Protein AF-A0A1I2A0Z8-F1 (afdb_monomer_lite)

Secondary structure (DSSP, 8-state):
----TTTTS-HHHHHHHHHS-----EEEEEEEEE-TT--GGGGGG---HHHHHHHHHHHHHHTTEEEEEEEEEES--SSS-----

Radius of gyration: 24.17 Å; chains: 1; bounding box: 63×30×55 Å

Sequence (85 aa):
MARTKNRHRSQSEIGTEVANGTEKIYIAGIYTRLSQERKEDYRDKSNSLEMQEELCIKEATEKDIKVFRVYKDYEYSGTNLAEVR

pLDDT: mean 71.87, std 15.16, range [37.97, 93.81]

Structure (mmCIF, N/CA/C/O backbone):
data_AF-A0A1I2A0Z8-F1
#
_entry.id   AF-A0A1I2A0Z8-F1
#
loop_
_atom_site.group_PDB
_atom_site.id
_atom_site.type_symbol
_atom_site.label_atom_id
_atom_site.label_alt_id
_atom_site.label_comp_id
_atom_site.label_asym_id
_atom_site.label_entity_id
_atom_site.label_seq_id
_atom_site.pdbx_PDB_ins_code
_atom_site.Cartn_x
_atom_site.Cartn_y
_atom_site.Cartn_z
_atom_site.occupancy
_atom_site.B_iso_or_equiv
_atom_site.auth_seq_id
_atom_site.auth_comp_id
_atom_site.auth_asym_id
_atom_site.auth_atom_id
_atom_site.pdbx_PDB_model_num
ATOM 1 N N . MET A 1 1 ? -45.748 -20.371 33.350 1.00 46.34 1 MET A N 1
ATOM 2 C CA . MET A 1 1 ? -45.196 -19.167 32.686 1.00 46.34 1 MET A CA 1
ATOM 3 C C . MET A 1 1 ? -43.754 -19.441 32.287 1.00 46.34 1 MET A C 1
ATOM 5 O O . MET A 1 1 ? -42.946 -19.719 33.166 1.00 46.34 1 MET A O 1
ATOM 9 N N . ALA A 1 2 ? -43.445 -19.424 30.989 1.00 54.16 2 ALA A N 1
ATOM 10 C CA . ALA A 1 2 ? -42.085 -19.637 30.498 1.00 54.16 2 ALA A CA 1
ATOM 11 C C . ALA A 1 2 ? -41.190 -18.458 30.915 1.00 54.16 2 ALA A C 1
ATOM 13 O O . ALA A 1 2 ? -41.475 -17.306 30.589 1.00 54.16 2 ALA A O 1
ATOM 14 N N . ARG A 1 3 ? -40.129 -18.737 31.678 1.00 60.75 3 ARG A N 1
ATOM 15 C CA . ARG A 1 3 ? -39.120 -17.738 32.048 1.00 60.75 3 ARG A CA 1
ATOM 16 C C . ARG A 1 3 ? -38.160 -17.567 30.871 1.00 60.75 3 ARG A C 1
ATOM 18 O O . ARG A 1 3 ? -37.337 -18.441 30.616 1.00 60.75 3 ARG A O 1
ATOM 25 N N . THR A 1 4 ? -38.259 -16.455 30.152 1.00 70.25 4 THR A N 1
ATOM 26 C CA . THR A 1 4 ? -37.257 -16.064 29.156 1.00 70.25 4 THR A CA 1
ATOM 27 C C . THR A 1 4 ? -35.989 -15.603 29.877 1.00 70.25 4 THR A C 1
ATOM 29 O O . THR A 1 4 ? -36.037 -14.748 30.763 1.00 70.25 4 THR A O 1
ATOM 32 N N . LYS A 1 5 ? -34.843 -16.202 29.520 1.00 67.44 5 LYS A N 1
ATOM 33 C CA . LYS A 1 5 ? -33.539 -16.036 30.197 1.00 67.44 5 LYS A CA 1
ATOM 34 C C . LYS A 1 5 ? -33.051 -14.580 30.297 1.00 67.44 5 LYS A C 1
ATOM 36 O O . LYS A 1 5 ? -32.223 -14.282 31.147 1.00 67.44 5 LYS A O 1
ATOM 41 N N . ASN A 1 6 ? -33.609 -13.672 29.497 1.00 69.06 6 ASN A N 1
ATOM 42 C CA . ASN A 1 6 ? -33.136 -12.292 29.372 1.00 69.06 6 ASN A CA 1
ATOM 43 C C . ASN A 1 6 ? -34.026 -11.260 30.083 1.00 69.06 6 ASN A C 1
ATOM 45 O O . ASN A 1 6 ? -33.848 -10.065 29.885 1.00 69.06 6 ASN A O 1
ATOM 49 N N . ARG A 1 7 ? -34.968 -11.687 30.936 1.00 68.19 7 ARG A N 1
ATOM 50 C CA . ARG A 1 7 ? -35.888 -10.778 31.652 1.00 68.19 7 ARG A CA 1
ATOM 51 C C . ARG A 1 7 ? -35.187 -9.802 32.611 1.00 68.19 7 ARG A C 1
ATOM 53 O O . ARG A 1 7 ? -35.771 -8.791 32.975 1.00 68.19 7 ARG A O 1
ATOM 60 N N . HIS A 1 8 ? -33.962 -10.118 33.027 1.00 73.06 8 HIS A N 1
ATOM 61 C CA . HIS A 1 8 ? -33.164 -9.266 33.910 1.00 73.06 8 HIS A CA 1
ATOM 62 C C . HIS A 1 8 ? -32.424 -8.145 33.178 1.00 73.06 8 HIS A C 1
ATOM 64 O O . HIS A 1 8 ? -31.926 -7.247 33.845 1.00 73.06 8 HIS A O 1
ATOM 70 N N . ARG A 1 9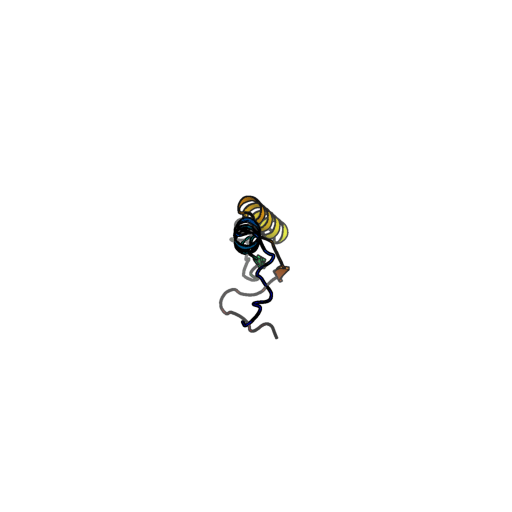 ? -32.344 -8.191 31.841 1.00 66.88 9 ARG A N 1
ATOM 71 C CA . ARG A 1 9 ? -31.627 -7.172 31.075 1.00 66.88 9 ARG A CA 1
ATOM 72 C C . ARG A 1 9 ? -32.522 -5.966 30.845 1.00 66.88 9 ARG A C 1
ATOM 74 O O . ARG A 1 9 ? -33.643 -6.091 30.350 1.00 66.88 9 ARG A O 1
ATOM 81 N N . SER A 1 10 ? -32.011 -4.802 31.208 1.00 66.00 10 SER A N 1
ATOM 82 C CA . SER A 1 10 ? -32.627 -3.520 30.894 1.00 66.00 10 SER A CA 1
ATOM 83 C C . SER A 1 10 ? -32.577 -3.272 29.380 1.00 66.00 10 SER A C 1
ATOM 85 O O . SER A 1 10 ? -31.651 -3.700 28.691 1.00 66.00 10 SER A O 1
ATOM 87 N N . GLN A 1 11 ? -33.570 -2.572 28.826 1.00 62.69 11 GLN A N 1
ATOM 88 C CA . GLN A 1 11 ? -33.596 -2.246 27.392 1.00 62.69 11 GLN A CA 1
ATOM 89 C C . GLN A 1 11 ? -32.375 -1.407 26.964 1.00 62.69 11 GLN A C 1
ATOM 91 O O . GLN A 1 11 ? -31.935 -1.502 25.820 1.00 62.69 11 GLN A O 1
ATOM 96 N N . SER A 1 12 ? -31.781 -0.663 27.902 1.00 59.47 12 SER A N 1
ATOM 97 C CA . SER A 1 12 ? -30.493 0.018 27.750 1.00 59.47 12 SER A CA 1
ATOM 98 C C . SER A 1 12 ? -29.323 -0.943 27.526 1.00 59.47 12 SER A C 1
ATOM 100 O O . SER A 1 12 ? -28.521 -0.682 26.640 1.00 59.47 12 SER A O 1
ATOM 102 N N . GLU A 1 13 ? -29.252 -2.070 28.245 1.00 58.03 13 GLU A N 1
ATOM 103 C CA . GLU A 1 13 ? -28.195 -3.082 28.060 1.00 58.03 13 GLU A CA 1
ATOM 104 C C . GLU A 1 13 ? -28.326 -3.801 26.708 1.00 58.03 13 GLU A C 1
ATOM 106 O O . GLU A 1 13 ? -27.334 -4.060 26.028 1.00 58.03 13 GLU A O 1
ATOM 111 N N . ILE A 1 14 ? -29.563 -4.062 26.272 1.00 57.12 14 ILE A N 1
ATOM 112 C CA . ILE A 1 14 ? -29.845 -4.661 24.958 1.00 57.12 14 ILE A CA 1
ATOM 113 C C . ILE A 1 14 ? -29.455 -3.688 23.832 1.00 57.12 14 ILE A C 1
ATOM 115 O O . ILE A 1 14 ? -28.878 -4.109 22.833 1.00 57.12 14 ILE A O 1
ATOM 119 N N . GLY A 1 15 ? -29.723 -2.389 24.000 1.00 51.69 15 GLY A N 1
ATOM 120 C CA . GLY A 1 15 ? -29.332 -1.351 23.042 1.00 51.69 15 GLY A CA 1
ATOM 121 C C . GLY A 1 15 ? -27.816 -1.142 22.949 1.00 51.69 15 GLY A C 1
ATOM 122 O O . GLY A 1 15 ? -27.302 -0.920 21.855 1.00 51.69 15 GLY A O 1
ATOM 123 N N . THR A 1 16 ? -27.087 -1.270 24.063 1.00 50.09 16 THR A N 1
ATOM 124 C CA . THR A 1 16 ? -25.618 -1.149 24.083 1.00 50.09 16 THR A CA 1
ATOM 125 C C . THR A 1 16 ? -24.902 -2.333 23.434 1.00 50.09 16 THR A C 1
ATOM 127 O O . THR A 1 16 ? -23.879 -2.130 22.789 1.00 50.09 16 THR A O 1
ATOM 130 N N . GLU A 1 17 ? -25.439 -3.556 23.520 1.00 50.66 17 GLU A N 1
ATOM 131 C CA . GLU A 1 17 ? -24.839 -4.727 22.852 1.00 50.66 17 GLU A CA 1
ATOM 132 C C . GLU A 1 17 ? -24.945 -4.643 21.317 1.00 50.66 17 GLU A C 1
ATOM 134 O O . GLU A 1 17 ? -24.051 -5.114 20.618 1.00 50.66 17 GLU A O 1
ATOM 139 N N . VAL A 1 18 ? -25.984 -3.990 20.781 1.00 50.16 18 VAL A N 1
ATOM 140 C CA . VAL A 1 18 ? -26.143 -3.759 19.329 1.00 50.16 18 VAL A CA 1
ATOM 141 C C . VAL A 1 18 ? -25.270 -2.592 18.837 1.00 50.16 18 VAL A C 1
ATOM 143 O O . VAL A 1 18 ? -24.919 -2.536 17.661 1.00 50.16 18 VAL A O 1
ATOM 146 N N . ALA A 1 19 ? -24.888 -1.678 19.735 1.00 47.28 19 ALA A N 1
ATOM 147 C CA . ALA A 1 19 ? -24.059 -0.507 19.440 1.00 47.28 19 ALA A CA 1
ATOM 148 C C . ALA A 1 19 ? -22.546 -0.738 19.626 1.00 47.28 19 ALA A C 1
ATOM 150 O O . ALA A 1 19 ? -21.754 0.111 19.220 1.00 47.28 19 ALA A O 1
ATOM 151 N N . ASN A 1 20 ? -22.127 -1.878 20.187 1.00 46.50 20 ASN A N 1
ATOM 152 C CA . ASN A 1 20 ? -20.717 -2.258 20.304 1.00 46.50 20 ASN A CA 1
ATOM 153 C C . ASN A 1 20 ? -20.172 -2.770 18.961 1.00 46.50 20 ASN A C 1
ATOM 155 O O . ASN A 1 20 ? -19.918 -3.956 18.767 1.00 46.50 20 ASN A O 1
ATOM 159 N N . GLY A 1 21 ? -20.019 -1.825 18.034 1.00 47.19 21 GLY A N 1
ATOM 160 C CA . GLY A 1 21 ? -18.861 -1.714 17.159 1.00 47.19 21 GLY A CA 1
ATOM 161 C C . GLY A 1 21 ? -18.419 -2.979 16.436 1.00 47.19 21 GLY A C 1
ATOM 162 O O . GLY A 1 21 ? -17.357 -3.520 16.725 1.00 47.19 21 GLY A O 1
ATOM 163 N N . THR A 1 22 ? -19.098 -3.330 15.346 1.00 50.94 22 THR A N 1
ATOM 164 C CA . THR A 1 22 ? -18.300 -3.689 14.169 1.00 50.94 22 THR A CA 1
ATOM 165 C C . THR A 1 22 ? -17.685 -2.393 13.648 1.00 50.94 22 THR A C 1
ATOM 167 O O . THR A 1 22 ? -18.208 -1.790 12.707 1.00 50.94 22 THR A O 1
ATOM 170 N N . GLU A 1 23 ? -16.618 -1.914 14.297 1.00 61.75 23 GLU A N 1
ATOM 171 C CA . GLU A 1 23 ? -15.678 -1.010 13.639 1.00 61.75 23 GLU A CA 1
ATOM 172 C C . GLU A 1 23 ? -15.322 -1.706 12.327 1.00 61.75 23 GLU A C 1
ATOM 174 O O . GLU A 1 23 ? -14.842 -2.843 12.323 1.00 61.75 23 GLU A O 1
ATOM 179 N N . LYS A 1 24 ? -15.694 -1.105 11.194 1.00 57.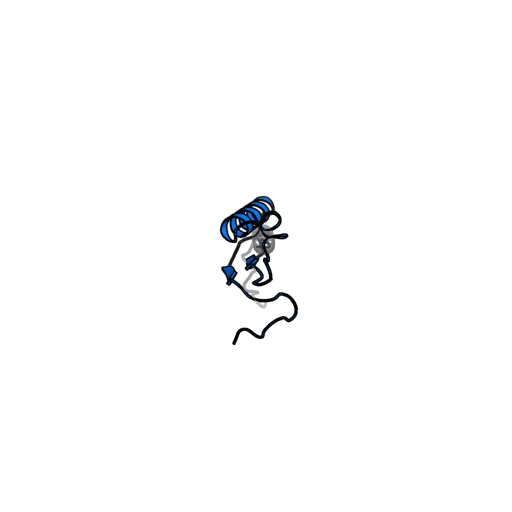78 24 LYS A N 1
ATOM 180 C CA . LYS A 1 24 ? -15.335 -1.649 9.887 1.00 57.78 24 LYS A CA 1
ATOM 181 C C . LYS A 1 24 ? -13.837 -1.432 9.734 1.00 57.78 24 LYS A C 1
ATOM 183 O O . LYS A 1 24 ? -13.413 -0.447 9.148 1.00 57.78 24 LYS A O 1
ATOM 188 N N . ILE A 1 25 ? -13.053 -2.338 10.305 1.00 73.06 25 ILE A N 1
ATOM 189 C CA . ILE A 1 25 ? -11.607 -2.368 10.147 1.00 73.06 25 ILE A CA 1
ATOM 190 C C . ILE A 1 25 ? -11.373 -2.781 8.695 1.00 73.06 25 ILE A C 1
ATOM 192 O O . ILE A 1 25 ? -11.435 -3.964 8.353 1.00 73.06 25 ILE A O 1
ATOM 196 N N . TYR A 1 26 ? -11.187 -1.799 7.815 1.00 83.88 26 TYR A N 1
ATOM 197 C CA . TYR A 1 26 ? -10.774 -2.057 6.444 1.00 83.88 26 TYR A CA 1
ATOM 198 C C . TYR A 1 26 ? -9.342 -2.575 6.479 1.00 83.88 26 TYR A C 1
ATOM 200 O O . TYR A 1 26 ? -8.468 -1.984 7.110 1.00 83.88 26 TYR A O 1
ATOM 208 N N . ILE A 1 27 ? -9.114 -3.707 5.820 1.00 88.00 27 ILE A N 1
ATOM 209 C CA . ILE A 1 27 ? -7.807 -4.353 5.766 1.00 88.00 27 ILE A CA 1
ATOM 210 C C . ILE A 1 27 ? -7.321 -4.322 4.323 1.00 88.00 27 ILE A C 1
ATOM 212 O O . ILE A 1 27 ? -8.048 -4.734 3.419 1.00 88.00 27 ILE A O 1
ATOM 216 N N . ALA A 1 28 ? -6.091 -3.863 4.110 1.00 90.31 28 ALA A N 1
ATOM 217 C CA . ALA A 1 28 ? -5.464 -3.819 2.794 1.00 90.31 28 ALA A CA 1
ATOM 218 C C . ALA A 1 28 ? -4.173 -4.642 2.744 1.00 90.31 28 ALA A C 1
ATOM 220 O O . ALA A 1 28 ? -3.419 -4.732 3.716 1.00 90.31 28 ALA A O 1
ATOM 221 N N . GLY A 1 29 ? -3.909 -5.224 1.575 1.00 91.25 29 GLY A N 1
ATOM 222 C CA . GLY A 1 29 ? -2.583 -5.689 1.185 1.00 91.25 29 GLY A CA 1
ATOM 223 C C . GLY A 1 29 ? -1.955 -4.671 0.239 1.00 91.25 29 GLY A C 1
ATOM 224 O O . GLY A 1 29 ? -2.622 -4.204 -0.681 1.00 91.25 29 GLY A O 1
ATOM 225 N N . ILE A 1 30 ? -0.690 -4.329 0.457 1.00 91.31 30 ILE A N 1
ATOM 226 C CA . ILE A 1 30 ? 0.072 -3.477 -0.461 1.00 91.31 30 ILE A CA 1
ATOM 227 C C . ILE A 1 30 ? 0.829 -4.398 -1.415 1.00 91.31 30 ILE A C 1
ATOM 229 O O . ILE A 1 30 ? 1.494 -5.326 -0.968 1.00 91.31 30 ILE A O 1
ATOM 233 N N . TYR A 1 31 ? 0.736 -4.153 -2.718 1.00 89.81 31 TYR A N 1
ATOM 234 C CA . TYR A 1 31 ? 1.521 -4.857 -3.730 1.00 89.81 31 TYR A CA 1
ATOM 235 C C . TYR A 1 31 ? 2.410 -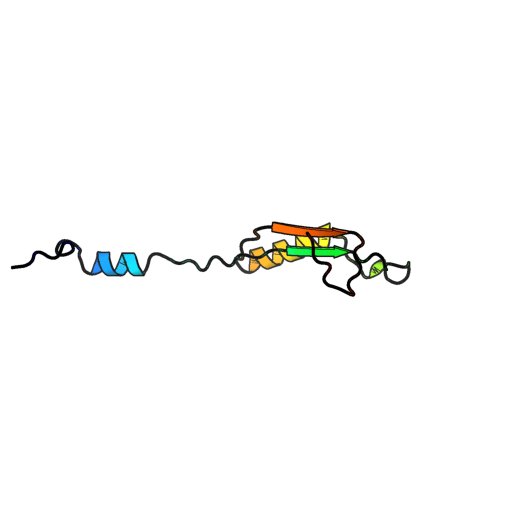3.843 -4.445 1.00 89.81 31 TYR A C 1
ATOM 237 O O . TYR A 1 31 ? 1.905 -2.945 -5.120 1.00 89.81 31 TYR A O 1
ATOM 245 N N . THR A 1 32 ? 3.723 -3.966 -4.272 1.00 87.25 32 THR A N 1
ATOM 246 C CA . THR A 1 32 ? 4.715 -3.137 -4.960 1.00 87.25 32 THR A CA 1
ATOM 247 C C . THR A 1 32 ? 5.453 -3.978 -5.988 1.00 87.25 32 THR A C 1
ATOM 249 O O . THR A 1 32 ? 5.811 -5.132 -5.743 1.00 87.25 32 THR A O 1
ATOM 252 N N . ARG A 1 33 ? 5.679 -3.402 -7.171 1.00 85.00 33 ARG A N 1
ATOM 253 C CA . ARG A 1 33 ? 6.383 -4.087 -8.253 1.00 85.00 33 ARG A CA 1
ATOM 254 C C . ARG A 1 33 ? 7.350 -3.163 -8.954 1.00 85.00 33 ARG A C 1
ATOM 256 O O . ARG A 1 33 ? 7.042 -2.015 -9.271 1.00 85.00 33 ARG A O 1
ATOM 263 N N . LEU A 1 34 ? 8.497 -3.724 -9.302 1.00 81.06 34 LEU A N 1
ATOM 264 C CA . LEU A 1 34 ? 9.448 -3.110 -10.205 1.00 81.06 34 LEU A CA 1
ATOM 265 C C . LEU A 1 34 ? 9.609 -3.973 -11.462 1.00 81.06 34 LEU A C 1
ATOM 267 O O . LEU A 1 34 ? 10.218 -5.025 -11.394 1.00 81.06 34 LEU A O 1
ATOM 271 N N . SER A 1 35 ? 9.136 -3.496 -12.619 1.00 72.25 35 SER A N 1
ATOM 272 C CA . SER A 1 35 ? 9.338 -4.194 -13.904 1.00 72.25 35 SER A CA 1
ATOM 273 C C . SER A 1 35 ? 10.819 -4.324 -14.291 1.00 72.25 35 SER A C 1
ATOM 275 O O . SER A 1 35 ? 11.589 -3.383 -14.078 1.00 72.25 35 SER A O 1
ATOM 277 N N . GLN A 1 36 ? 11.177 -5.464 -14.899 1.00 66.12 36 GLN A N 1
ATOM 278 C CA . GLN A 1 36 ? 12.473 -5.728 -15.548 1.00 66.12 36 GLN A CA 1
ATOM 279 C C . GLN A 1 36 ? 12.716 -4.860 -16.784 1.00 66.12 36 GLN A C 1
ATOM 281 O O . GLN A 1 36 ? 13.857 -4.582 -17.136 1.00 66.12 36 GLN A O 1
ATOM 286 N N . GLU A 1 37 ? 11.655 -4.385 -17.436 1.00 64.50 37 GLU A N 1
ATOM 287 C CA . GLU A 1 37 ? 11.743 -3.618 -18.686 1.00 64.50 37 GLU A CA 1
ATOM 288 C C . GLU A 1 37 ? 12.225 -2.170 -18.488 1.00 64.50 37 GLU A C 1
ATOM 290 O O . GLU A 1 37 ? 12.121 -1.349 -19.401 1.00 64.50 37 GLU A O 1
ATOM 295 N N . ARG A 1 38 ? 12.791 -1.839 -17.317 1.00 61.59 38 ARG A N 1
ATOM 296 C CA . ARG A 1 38 ? 13.532 -0.590 -17.114 1.00 61.59 38 ARG A CA 1
ATOM 297 C C . ARG A 1 38 ? 14.811 -0.599 -17.945 1.00 61.59 38 ARG A C 1
ATOM 299 O O . ARG A 1 38 ? 15.909 -0.798 -17.436 1.00 61.59 38 ARG A O 1
ATOM 306 N N . LYS A 1 39 ? 14.668 -0.339 -19.238 1.00 63.06 39 LYS A N 1
ATOM 307 C CA . LYS A 1 39 ? 15.744 0.240 -20.036 1.00 63.06 39 LYS A CA 1
ATOM 308 C C . LYS A 1 39 ? 15.962 1.685 -19.579 1.00 63.06 39 LYS A C 1
ATOM 310 O O . LYS A 1 39 ? 15.060 2.294 -18.996 1.00 63.06 39 LYS A O 1
ATOM 315 N N . GLU A 1 40 ? 17.168 2.189 -19.814 1.00 57.69 40 GLU A N 1
ATOM 316 C CA . GLU A 1 40 ? 17.699 3.473 -19.328 1.00 57.69 40 GLU A CA 1
ATOM 317 C C . GLU A 1 40 ? 16.688 4.636 -19.417 1.00 57.69 40 GLU A C 1
ATOM 319 O O . GLU A 1 40 ? 16.527 5.382 -18.456 1.00 57.69 40 GLU A O 1
ATOM 324 N N . ASP A 1 41 ? 15.884 4.681 -20.484 1.00 60.22 41 ASP A N 1
ATOM 325 C CA . ASP A 1 41 ? 14.876 5.717 -20.765 1.00 60.22 41 ASP A CA 1
ATOM 326 C C . ASP A 1 41 ? 13.712 5.825 -19.751 1.00 60.22 41 ASP A C 1
ATOM 328 O O . ASP A 1 41 ? 13.019 6.846 -19.693 1.00 60.22 41 ASP A O 1
ATOM 332 N N . TYR A 1 42 ? 13.440 4.771 -18.971 1.00 58.50 42 TYR A N 1
ATOM 333 C CA . TYR A 1 42 ? 12.310 4.711 -18.024 1.00 58.50 42 TYR A CA 1
ATOM 334 C C . TYR A 1 42 ? 12.749 4.591 -16.562 1.00 58.50 42 TYR A C 1
ATOM 336 O O . TYR A 1 42 ? 11.902 4.493 -15.665 1.00 58.50 42 TYR A O 1
ATOM 344 N N . ARG A 1 43 ? 14.063 4.616 -16.308 1.00 61.41 43 ARG A N 1
ATOM 345 C CA . ARG A 1 43 ? 14.633 4.512 -14.962 1.00 61.41 43 ARG A CA 1
ATOM 346 C C . ARG A 1 43 ? 14.191 5.677 -14.075 1.00 61.41 43 ARG A C 1
ATOM 348 O O . ARG A 1 43 ? 13.760 5.436 -12.953 1.00 61.41 43 ARG A O 1
ATOM 355 N N . ASP A 1 44 ? 14.163 6.888 -14.627 1.00 62.72 44 ASP A N 1
ATOM 356 C CA . ASP A 1 44 ? 13.790 8.117 -13.909 1.00 62.72 44 ASP A CA 1
ATOM 357 C C . ASP A 1 44 ? 12.283 8.240 -13.631 1.00 62.72 44 ASP A C 1
ATOM 359 O O . ASP A 1 44 ? 11.850 9.086 -12.854 1.00 62.72 44 ASP A O 1
ATOM 363 N N . LYS A 1 45 ? 11.458 7.391 -14.257 1.00 65.00 45 LYS A N 1
ATOM 364 C CA . LYS A 1 45 ? 9.995 7.388 -14.084 1.00 65.00 45 LYS A CA 1
ATOM 365 C C . LYS A 1 45 ? 9.520 6.408 -13.011 1.00 65.00 45 LYS A C 1
ATOM 367 O O . LYS A 1 45 ? 8.331 6.368 -12.708 1.00 65.00 45 LYS A O 1
ATOM 372 N N . SER A 1 46 ? 10.419 5.584 -12.472 1.00 64.38 46 SER A N 1
ATOM 373 C CA . SER A 1 46 ? 10.090 4.579 -11.461 1.00 64.38 46 SER A CA 1
ATOM 374 C C . SER A 1 46 ? 10.593 5.006 -10.086 1.00 64.38 46 SER A C 1
ATOM 376 O O . SER A 1 46 ? 11.792 5.175 -9.894 1.00 64.38 46 SER A O 1
ATOM 378 N N . ASN A 1 47 ? 9.693 5.085 -9.108 1.00 69.50 47 ASN A N 1
ATOM 379 C CA . ASN A 1 47 ? 10.082 5.173 -7.700 1.00 69.50 47 ASN A CA 1
ATOM 380 C C . ASN A 1 47 ? 10.640 3.830 -7.211 1.00 69.50 47 ASN A C 1
ATOM 382 O O . ASN A 1 47 ? 10.209 2.775 -7.689 1.00 69.50 47 ASN A O 1
ATOM 386 N N . SER A 1 48 ? 11.562 3.858 -6.244 1.00 80.00 48 SER A N 1
ATOM 387 C CA . SER A 1 48 ? 12.052 2.643 -5.577 1.00 80.00 48 SER A CA 1
ATOM 388 C C . SER A 1 48 ? 10.894 1.859 -4.941 1.00 80.00 48 SER A C 1
ATOM 390 O O . SER A 1 48 ? 9.848 2.432 -4.629 1.00 80.00 48 SER A O 1
ATOM 392 N N . LEU A 1 49 ? 11.062 0.543 -4.738 1.00 80.38 49 LEU A N 1
ATOM 393 C CA . LEU A 1 49 ? 10.059 -0.268 -4.021 1.00 80.38 49 LEU A CA 1
ATOM 394 C C . LEU A 1 49 ? 9.758 0.309 -2.636 1.00 80.38 49 LEU A C 1
ATOM 396 O O . LEU A 1 49 ? 8.613 0.279 -2.202 1.00 80.38 49 LEU A O 1
ATOM 400 N N . GLU A 1 50 ? 10.787 0.836 -1.975 1.00 83.00 50 GLU A N 1
ATOM 401 C CA . GLU A 1 50 ? 10.711 1.449 -0.649 1.00 83.00 50 GLU A CA 1
ATOM 402 C C . GLU A 1 50 ? 9.819 2.692 -0.674 1.00 83.00 50 GLU A C 1
ATOM 404 O O . GLU A 1 50 ? 8.879 2.789 0.107 1.00 83.00 50 GLU A O 1
ATOM 409 N N . MET A 1 51 ? 10.021 3.588 -1.644 1.00 85.56 51 MET A N 1
ATOM 410 C CA . MET A 1 51 ? 9.194 4.788 -1.776 1.00 85.56 51 MET A CA 1
ATOM 411 C C . MET A 1 51 ? 7.741 4.445 -2.142 1.00 85.56 51 MET A C 1
ATOM 413 O O . MET A 1 51 ? 6.808 5.095 -1.676 1.00 85.56 51 MET A O 1
ATOM 417 N N . GLN A 1 52 ? 7.519 3.415 -2.967 1.00 87.50 52 GLN A N 1
ATOM 418 C CA . GLN A 1 52 ? 6.165 2.936 -3.276 1.00 87.50 52 GLN A CA 1
ATOM 419 C C . GLN A 1 52 ? 5.459 2.393 -2.027 1.00 87.50 52 GLN A C 1
ATOM 421 O O . GLN A 1 52 ? 4.286 2.686 -1.804 1.00 87.50 52 GLN A O 1
ATOM 426 N N . G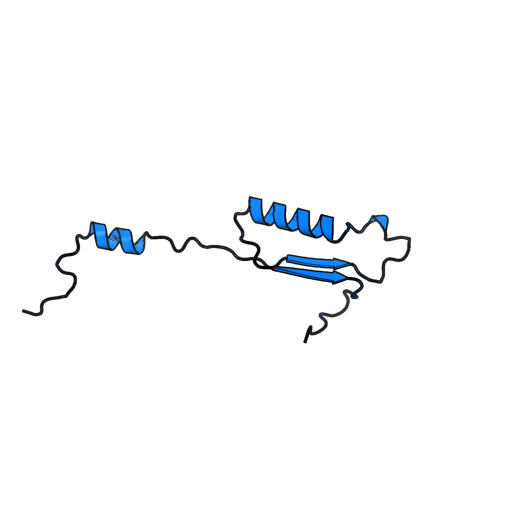LU A 1 53 ? 6.172 1.621 -1.209 1.00 88.62 53 GLU A N 1
ATOM 427 C CA . GLU A 1 53 ? 5.658 1.092 0.052 1.00 88.62 53 GLU A CA 1
ATOM 428 C C . GLU A 1 53 ? 5.311 2.220 1.030 1.00 88.62 53 GLU A C 1
ATOM 430 O O . GLU A 1 53 ?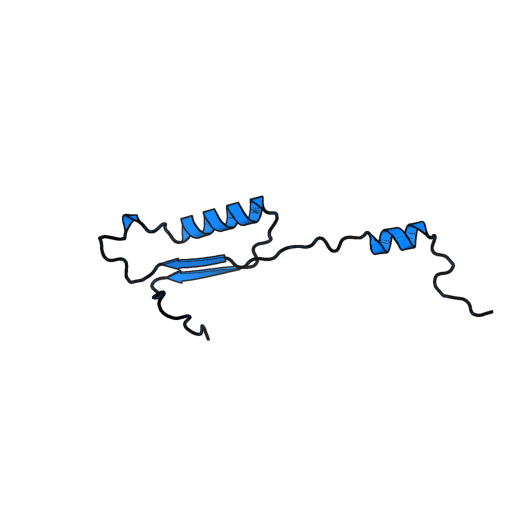 4.190 2.250 1.538 1.00 88.62 53 GLU A O 1
ATOM 435 N N . GLU A 1 54 ? 6.214 3.181 1.234 1.00 90.19 54 GLU A N 1
ATOM 436 C CA . GLU A 1 54 ? 5.988 4.329 2.119 1.00 90.19 54 GLU A CA 1
ATOM 437 C C . GLU A 1 54 ? 4.758 5.148 1.710 1.00 90.19 54 GLU A C 1
ATOM 439 O O . GLU A 1 54 ? 3.920 5.471 2.556 1.00 90.19 54 GLU A O 1
ATOM 444 N N . LEU A 1 55 ? 4.603 5.439 0.414 1.00 90.81 55 LEU A N 1
ATOM 445 C CA . LEU A 1 55 ? 3.445 6.171 -0.106 1.00 90.81 55 LEU A CA 1
ATOM 446 C C . LEU A 1 55 ? 2.133 5.421 0.156 1.00 90.81 55 LEU A C 1
ATOM 448 O O . LEU A 1 55 ? 1.159 6.022 0.609 1.00 90.81 55 LEU A O 1
ATOM 452 N N . CYS A 1 56 ? 2.105 4.108 -0.086 1.00 90.88 56 CYS A N 1
ATOM 453 C CA . CYS A 1 56 ? 0.913 3.296 0.146 1.00 90.88 56 CYS A CA 1
ATOM 454 C C . CYS A 1 56 ? 0.573 3.154 1.636 1.00 90.88 56 CYS A C 1
ATOM 456 O O . CYS A 1 56 ? -0.604 3.192 1.993 1.00 90.88 56 CYS A O 1
ATOM 458 N N . ILE A 1 57 ? 1.574 3.012 2.511 1.00 90.88 57 ILE A N 1
ATOM 459 C CA . ILE A 1 57 ? 1.364 2.953 3.965 1.00 90.88 57 ILE A CA 1
ATOM 460 C C . ILE A 1 57 ? 0.817 4.285 4.476 1.00 90.88 57 ILE A C 1
ATOM 462 O O . ILE A 1 57 ? -0.121 4.294 5.276 1.00 90.88 57 ILE A O 1
ATOM 466 N N . LYS A 1 58 ? 1.371 5.407 4.003 1.00 93.81 58 LYS A N 1
ATOM 467 C CA . LYS A 1 58 ? 0.909 6.743 4.384 1.00 93.81 58 LYS A CA 1
ATOM 468 C C . LYS A 1 58 ? -0.562 6.942 4.018 1.00 93.81 58 LYS A C 1
ATOM 470 O O . LYS A 1 58 ? -1.360 7.284 4.883 1.00 93.81 58 LYS A O 1
ATOM 475 N N . GLU A 1 59 ? -0.928 6.629 2.778 1.00 92.19 59 GLU A N 1
ATOM 476 C CA . GLU A 1 59 ? -2.307 6.738 2.291 1.00 92.19 59 GLU A CA 1
ATOM 477 C C . GLU A 1 59 ? -3.275 5.825 3.064 1.00 92.19 59 GLU A C 1
ATOM 479 O O . GLU A 1 59 ? -4.386 6.228 3.407 1.00 92.19 59 GLU A O 1
ATOM 484 N N . ALA A 1 60 ? -2.861 4.588 3.363 1.00 90.62 60 ALA A N 1
ATOM 485 C CA . ALA A 1 60 ? -3.663 3.661 4.159 1.00 90.62 60 ALA A CA 1
ATOM 486 C C . ALA A 1 60 ? -3.885 4.188 5.584 1.00 90.62 60 ALA A C 1
ATOM 488 O O . ALA A 1 60 ? -4.996 4.103 6.101 1.00 90.62 60 ALA A O 1
ATOM 489 N N . THR A 1 61 ? -2.854 4.784 6.187 1.00 88.94 61 THR A N 1
ATOM 490 C CA . THR A 1 61 ? -2.922 5.373 7.531 1.00 88.94 61 THR A CA 1
ATOM 491 C C . THR A 1 61 ? -3.858 6.582 7.566 1.00 88.94 61 THR A C 1
ATOM 493 O O . THR A 1 61 ? -4.682 6.685 8.469 1.00 88.94 61 THR A O 1
ATOM 496 N N . GLU A 1 62 ? -3.796 7.468 6.564 1.00 92.31 62 GLU A N 1
ATOM 497 C CA . GLU A 1 62 ? -4.700 8.627 6.448 1.00 92.31 62 GLU A CA 1
ATOM 498 C C . GLU A 1 62 ? -6.175 8.217 6.298 1.00 92.31 62 GLU A C 1
ATOM 500 O O . GLU A 1 62 ? -7.073 8.944 6.724 1.00 92.31 62 GLU A O 1
ATOM 505 N N . LYS A 1 63 ? -6.429 7.039 5.722 1.00 89.75 63 LYS A N 1
ATOM 506 C CA . LYS A 1 63 ? -7.772 6.486 5.492 1.00 89.75 63 LYS A CA 1
ATOM 507 C C . LYS A 1 63 ? -8.249 5.514 6.571 1.00 89.75 63 LYS A C 1
ATOM 509 O O . LYS A 1 63 ? -9.301 4.905 6.386 1.00 89.75 63 LYS A O 1
ATOM 514 N N . ASP A 1 64 ? -7.495 5.363 7.659 1.00 88.06 64 ASP A N 1
ATOM 515 C CA . ASP A 1 64 ? -7.788 4.420 8.746 1.00 88.06 64 ASP A CA 1
ATOM 516 C C . ASP A 1 64 ? -7.935 2.959 8.257 1.00 88.06 64 ASP A C 1
ATOM 518 O O . ASP A 1 64 ? -8.823 2.201 8.648 1.00 88.06 64 ASP A O 1
ATOM 522 N N . ILE A 1 65 ? -7.058 2.560 7.330 1.00 90.19 65 ILE A N 1
ATOM 523 C CA . ILE A 1 65 ? -6.990 1.210 6.765 1.00 90.19 65 ILE A CA 1
ATOM 524 C C . ILE A 1 65 ? -5.815 0.464 7.399 1.00 90.19 65 ILE A C 1
ATOM 526 O O . ILE A 1 65 ? -4.659 0.883 7.317 1.00 90.19 65 ILE A O 1
ATOM 530 N N . LYS A 1 66 ? -6.082 -0.717 7.960 1.00 89.19 66 LYS A N 1
ATOM 531 C CA . LYS A 1 66 ? -5.045 -1.596 8.502 1.00 89.19 66 LYS A CA 1
ATOM 532 C C . LYS A 1 66 ? -4.314 -2.321 7.374 1.00 89.19 66 LYS A C 1
ATOM 534 O O . LYS A 1 66 ? -4.887 -3.159 6.677 1.00 89.19 66 LYS A O 1
ATOM 539 N N . VAL A 1 67 ? -3.017 -2.075 7.237 1.00 88.56 67 VAL A N 1
ATOM 540 C CA . VAL A 1 67 ? -2.166 -2.847 6.323 1.00 88.56 67 VAL A CA 1
ATOM 541 C C . VAL A 1 67 ? -1.881 -4.221 6.938 1.00 88.56 67 VAL A C 1
ATOM 543 O O . VAL A 1 67 ? -1.316 -4.321 8.024 1.00 88.56 67 VAL A O 1
ATOM 546 N N . PHE A 1 68 ? -2.286 -5.295 6.257 1.00 88.56 68 PHE A N 1
ATOM 547 C CA . PHE A 1 68 ? -2.043 -6.674 6.698 1.00 88.56 68 PHE A CA 1
ATOM 548 C C . PHE A 1 68 ? -0.685 -7.198 6.242 1.00 88.56 68 PHE A C 1
ATOM 550 O O . PHE A 1 68 ? 0.018 -7.856 7.007 1.00 88.56 68 PHE A O 1
ATOM 557 N N . ARG A 1 69 ? -0.329 -6.940 4.980 1.00 89.81 69 ARG A N 1
ATOM 558 C CA . ARG A 1 69 ? 0.900 -7.452 4.373 1.00 89.81 69 ARG A CA 1
ATOM 559 C C . ARG A 1 69 ? 1.326 -6.599 3.186 1.00 89.81 69 ARG A C 1
ATOM 561 O O . ARG A 1 69 ? 0.479 -6.062 2.474 1.00 89.81 69 ARG A O 1
ATOM 568 N N . VAL A 1 70 ? 2.635 -6.544 2.965 1.00 87.88 70 VAL A N 1
ATOM 569 C CA . VAL A 1 70 ? 3.250 -5.985 1.761 1.00 87.88 70 VAL A CA 1
ATOM 570 C C . VAL A 1 70 ? 3.817 -7.135 0.927 1.00 87.88 70 VAL A C 1
ATOM 572 O O . VAL A 1 70 ? 4.568 -7.968 1.436 1.00 87.88 70 VAL A O 1
ATOM 575 N N . TYR A 1 71 ? 3.429 -7.198 -0.341 1.00 88.50 71 TYR A N 1
ATOM 576 C CA . TYR A 1 71 ? 3.928 -8.121 -1.354 1.00 88.50 71 TYR A CA 1
ATOM 577 C C . TYR A 1 71 ? 4.858 -7.345 -2.284 1.00 88.50 71 TYR A C 1
ATOM 579 O O . TYR A 1 71 ? 4.494 -6.263 -2.742 1.00 88.50 71 TYR A O 1
ATOM 587 N N . LYS A 1 72 ? 6.057 -7.878 -2.530 1.00 84.94 72 LYS A N 1
ATOM 588 C CA . LYS A 1 72 ? 7.104 -7.203 -3.303 1.00 84.94 72 LYS A CA 1
ATOM 589 C C . LYS A 1 72 ? 7.533 -8.087 -4.462 1.00 84.94 72 LYS A C 1
ATOM 591 O O . LYS A 1 72 ? 8.127 -9.135 -4.229 1.00 84.94 72 LYS A O 1
ATOM 596 N N . ASP A 1 73 ? 7.309 -7.609 -5.678 1.00 82.75 73 ASP A N 1
ATOM 597 C CA . ASP A 1 73 ? 7.792 -8.255 -6.893 1.00 82.75 73 ASP A CA 1
ATOM 598 C C . ASP A 1 73 ? 8.915 -7.421 -7.505 1.00 82.75 73 ASP A C 1
ATOM 600 O O . ASP A 1 73 ? 8.712 -6.349 -8.084 1.00 82.75 73 ASP A O 1
ATOM 604 N N . TYR A 1 74 ? 10.136 -7.923 -7.374 1.00 71.75 74 TYR A N 1
ATOM 605 C CA . TYR A 1 74 ? 11.289 -7.349 -8.044 1.00 71.75 74 TYR A CA 1
ATOM 606 C C . TYR A 1 74 ? 11.457 -8.033 -9.394 1.00 71.75 74 TYR A C 1
ATOM 608 O O . TYR A 1 74 ? 11.479 -9.257 -9.469 1.00 71.75 74 TYR A O 1
ATOM 616 N N . GLU A 1 75 ? 11.576 -7.235 -10.451 1.00 67.50 75 GLU A N 1
ATOM 617 C CA . GLU A 1 75 ? 11.945 -7.695 -11.785 1.00 67.50 75 GLU A CA 1
ATOM 618 C C . GLU A 1 75 ? 10.895 -8.541 -12.539 1.00 67.50 75 GLU A C 1
ATOM 620 O O . GLU A 1 75 ? 11.167 -9.074 -13.609 1.00 67.50 75 GLU A O 1
ATOM 625 N N . TYR A 1 76 ? 9.645 -8.579 -12.072 1.00 67.81 76 TYR A N 1
ATOM 626 C CA . TYR A 1 76 ? 8.557 -9.250 -12.791 1.00 67.81 76 TYR A CA 1
ATOM 627 C C . TYR A 1 76 ? 7.924 -8.356 -13.859 1.00 67.81 76 TYR A C 1
ATOM 629 O O . TYR A 1 76 ? 7.612 -7.185 -13.616 1.00 67.81 76 TYR A O 1
ATOM 637 N N . SER A 1 77 ? 7.691 -8.923 -15.046 1.00 64.00 77 SER A N 1
ATOM 638 C CA . SER A 1 77 ? 6.951 -8.232 -16.102 1.00 64.00 77 SER A CA 1
ATOM 639 C C . SER A 1 77 ? 5.480 -8.054 -15.725 1.00 64.00 77 SER A C 1
ATOM 641 O O . SER A 1 77 ? 4.884 -8.864 -15.014 1.00 64.00 77 SER A O 1
ATOM 643 N N . GLY A 1 78 ? 4.893 -6.956 -16.199 1.00 66.56 78 GLY A N 1
ATOM 644 C CA . GLY A 1 78 ? 3.514 -6.593 -15.908 1.00 66.56 78 GLY A CA 1
ATOM 645 C C . GLY A 1 78 ? 2.456 -7.171 -16.823 1.00 66.56 78 GLY A C 1
ATOM 646 O O . GLY A 1 78 ? 1.277 -6.924 -16.584 1.00 66.56 78 GLY A O 1
ATOM 647 N N . THR A 1 79 ? 2.869 -7.905 -17.850 1.00 68.38 79 THR A N 1
ATOM 648 C CA . THR A 1 79 ? 2.004 -8.357 -18.942 1.00 68.38 79 THR A CA 1
ATOM 649 C C . THR A 1 79 ? 1.000 -9.419 -18.521 1.00 68.38 79 THR A C 1
ATOM 651 O O . THR A 1 79 ? -0.086 -9.453 -19.083 1.00 68.38 79 THR A O 1
ATOM 654 N N . ASN A 1 80 ? 1.329 -10.248 -17.527 1.00 69.69 80 ASN A N 1
ATOM 655 C CA . ASN A 1 80 ? 0.457 -11.310 -17.030 1.00 69.69 80 ASN A CA 1
ATOM 656 C C . ASN A 1 80 ? 0.431 -11.302 -15.496 1.00 69.69 80 ASN A C 1
ATOM 658 O O . ASN A 1 80 ? 1.453 -11.050 -14.858 1.00 69.69 80 ASN A O 1
ATOM 662 N N . LEU A 1 81 ? -0.717 -11.637 -14.897 1.00 66.25 81 LEU A N 1
ATOM 663 C CA . LEU A 1 81 ? -0.749 -12.093 -13.507 1.00 66.25 81 LEU A CA 1
ATOM 664 C C . LEU A 1 81 ? -0.127 -13.491 -13.479 1.00 66.25 81 LEU A C 1
ATOM 666 O O . LEU A 1 81 ? -0.790 -14.473 -13.806 1.00 66.25 81 LEU A O 1
ATOM 670 N N . ALA A 1 82 ? 1.165 -13.579 -13.171 1.00 56.41 82 ALA A N 1
ATOM 671 C CA . ALA A 1 82 ? 1.785 -14.868 -12.912 1.00 56.41 82 ALA A CA 1
ATOM 672 C C . ALA A 1 82 ? 1.163 -15.456 -11.636 1.00 56.41 82 AL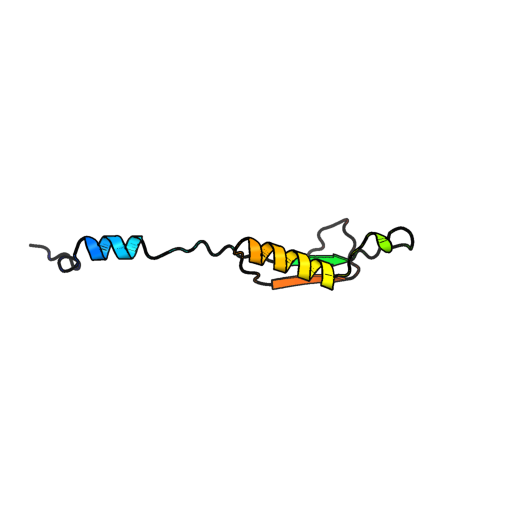A A C 1
ATOM 674 O O . ALA A 1 82 ? 1.085 -14.790 -10.605 1.00 56.41 82 ALA A O 1
ATOM 675 N N . GLU A 1 83 ? 0.682 -16.691 -11.731 1.00 48.28 83 GLU A N 1
ATOM 676 C CA . GLU A 1 83 ? 0.164 -17.462 -10.606 1.00 48.28 83 GLU A CA 1
ATOM 677 C C . GLU A 1 83 ? 1.325 -17.702 -9.625 1.00 48.28 83 GLU A C 1
ATOM 679 O O . GLU A 1 83 ? 2.212 -18.519 -9.877 1.00 48.28 83 GLU A O 1
ATOM 684 N N . VAL A 1 84 ? 1.382 -16.926 -8.539 1.00 49.53 84 VAL A N 1
ATOM 685 C CA . VAL A 1 84 ? 2.347 -17.147 -7.455 1.00 49.53 84 VAL A CA 1
ATOM 686 C C . VAL A 1 84 ? 1.887 -18.406 -6.716 1.00 49.53 84 VAL A C 1
ATOM 688 O O . VAL A 1 84 ? 0.897 -18.358 -5.988 1.00 49.53 84 VAL A O 1
ATOM 691 N N . ARG A 1 85 ? 2.542 -19.540 -6.991 1.00 37.97 85 ARG A N 1
ATOM 692 C CA . ARG A 1 85 ? 2.306 -20.823 -6.307 1.00 37.97 85 ARG A CA 1
ATOM 693 C C . ARG A 1 85 ? 2.818 -20.812 -4.873 1.00 37.97 85 ARG A C 1
ATOM 695 O O . ARG A 1 85 ? 3.901 -20.229 -4.644 1.00 37.97 85 ARG A O 1
#

Foldseek 3Di:
DDDDPCPPDDVVNVVVVVVPDPPVQAEDEAEFEDALPPDVVCPVVDDDSVVSVVVVVVVCVVVNHHYPYYHYYYHDHPPDPDDPD